Protein AF-A0A1B7NM99-F1 (afdb_monomer_lite)

Organism: NCBI:txid1955775

Sequence (136 aa):
VTDPAGARQYDKYTSSDEYSFTATRDGKYVYCFGNEAWSSNTKEVSFNVHGIVYVPESEAHTDPLETEVRRLSEELAQVKDEQSYIIVRERTHRNTAESTNNRVKWWSLFQLAIIMGEGIFQVWWLKRFFEVKRVV

InterPro domains:
  IPR009038 GOLD domain [PF01105] (1-131)
  IPR009038 GOLD domain [PS50866] (1-51)
  IPR009038 GOLD domain [SM01190] (1-131)
  IPR015720 Transmembrane emp24 domain-containing protein [PTHR22811] (1-130)
  IPR036598 GOLD domain superfamily [SSF101576] (17-63)

Radius of gyration: 45.31 Å; chains: 1; bounding box: 89×33×124 Å

Foldseek 3Di:
DAAPVRHDPDDDDDPDDDDDDDRPDDDDDDDDDDPPDPDPDDDDDDDDDDDPDPPPPPPVDPPPVNVVVVVVVVVVVVVVVVVVVVVVVCVVVVVVVVVVVVVVVVVVVVVVVVVVVVVVVVVVVVVVVVVPPPDD

Secondary structure (DSSP, 8-state):
-B-TTS-B------SS--------SSS--B------SS--SPPP------S-----GGGS---HHHHHHHHHHHHHHHHHHHHHHHHHHHHHHHHHHHHHHHHHHHHHHHHHHHHHHHHHHHHHHHHHHHHTT---

pLDDT: mean 82.83, std 12.5, range [49.06, 98.0]

Structure (mmCIF, N/CA/C/O backbone):
data_AF-A0A1B7NM99-F1
#
_entry.id   AF-A0A1B7NM99-F1
#
loop_
_atom_site.group_PDB
_atom_site.id
_atom_site.type_symbol
_atom_site.label_atom_id
_atom_site.label_alt_id
_atom_site.label_comp_id
_atom_site.label_asym_id
_atom_site.label_entity_id
_atom_site.label_seq_id
_atom_site.pdbx_PDB_ins_code
_atom_site.Cartn_x
_atom_site.Cartn_y
_atom_site.Cartn_z
_atom_site.occupancy
_atom_site.B_iso_or_equiv
_atom_site.auth_seq_id
_atom_site.auth_comp_id
_atom_site.auth_asym_id
_atom_site.auth_atom_id
_atom_site.pdbx_PDB_model_num
ATOM 1 N N . VAL A 1 1 ? -27.075 -13.435 45.946 1.00 88.44 1 VAL A N 1
ATOM 2 C CA . VAL A 1 1 ? -25.836 -12.701 46.295 1.00 88.44 1 VAL A CA 1
ATOM 3 C C . VAL A 1 1 ? -25.039 -13.527 47.280 1.00 88.44 1 VAL A C 1
ATOM 5 O O . VAL A 1 1 ? -25.609 -13.985 48.267 1.00 88.44 1 VAL A O 1
ATOM 8 N N . THR A 1 2 ? -23.756 -13.728 47.007 1.00 92.44 2 THR A N 1
ATOM 9 C CA . THR A 1 2 ? -22.842 -14.534 47.826 1.00 92.44 2 THR A CA 1
ATOM 10 C C . THR A 1 2 ? -21.644 -13.684 48.241 1.00 92.44 2 THR A C 1
ATOM 12 O O . THR A 1 2 ? -21.149 -12.897 47.431 1.00 92.44 2 THR A O 1
ATOM 15 N N . ASP A 1 3 ? -21.210 -13.819 49.494 1.00 91.12 3 ASP A N 1
ATOM 16 C CA . ASP A 1 3 ? -20.028 -13.135 50.024 1.00 91.12 3 ASP A CA 1
ATOM 17 C C . ASP A 1 3 ? -18.710 -13.774 49.517 1.00 91.12 3 ASP A C 1
ATOM 19 O O . ASP A 1 3 ? -18.730 -14.873 48.949 1.00 91.12 3 ASP A O 1
ATOM 23 N N . PRO A 1 4 ? -17.549 -13.126 49.737 1.00 90.38 4 PRO A N 1
ATOM 24 C CA . PRO A 1 4 ? -16.248 -13.666 49.331 1.00 90.38 4 PRO A CA 1
ATOM 25 C C . PRO A 1 4 ? -15.865 -14.994 50.007 1.00 90.38 4 PRO A C 1
ATOM 27 O O . PRO A 1 4 ? -15.017 -15.719 49.495 1.00 90.38 4 PRO A O 1
ATOM 30 N N . ALA A 1 5 ? -16.475 -15.328 51.149 1.00 90.00 5 ALA A N 1
ATOM 31 C CA . ALA A 1 5 ? -16.277 -16.586 51.866 1.00 90.00 5 ALA A CA 1
ATOM 32 C C . ALA A 1 5 ? -17.236 -17.701 51.396 1.00 90.00 5 ALA A C 1
ATOM 34 O O . ALA A 1 5 ? -17.206 -18.807 51.938 1.00 90.00 5 ALA A O 1
ATOM 35 N N . GLY A 1 6 ? -18.078 -17.434 50.392 1.00 86.69 6 GLY A N 1
ATOM 36 C CA . GLY A 1 6 ? -19.033 -18.392 49.839 1.00 86.69 6 GLY A CA 1
ATOM 37 C C . GLY A 1 6 ? -20.369 -18.468 50.586 1.00 86.69 6 GLY A C 1
ATOM 38 O O . GLY A 1 6 ? -21.204 -19.308 50.248 1.00 86.69 6 GLY A O 1
ATOM 39 N N . ALA A 1 7 ? -20.616 -17.603 51.573 1.00 89.75 7 ALA A N 1
ATOM 40 C CA . ALA A 1 7 ? -21.883 -17.556 52.295 1.00 89.75 7 ALA A CA 1
ATOM 41 C C . ALA A 1 7 ? -22.960 -16.833 51.468 1.00 89.75 7 ALA A C 1
ATOM 43 O O . ALA A 1 7 ? -22.752 -15.719 50.980 1.00 89.75 7 ALA A O 1
ATOM 44 N N . ARG A 1 8 ? -24.139 -17.449 51.315 1.00 89.88 8 ARG A N 1
ATOM 45 C CA . ARG A 1 8 ? -25.279 -16.835 50.614 1.00 89.88 8 ARG A CA 1
ATOM 46 C C . ARG A 1 8 ? -25.904 -15.745 51.486 1.00 89.88 8 ARG A C 1
ATOM 48 O O . ARG A 1 8 ? -26.452 -16.042 52.540 1.00 89.88 8 ARG A O 1
ATOM 55 N N . GLN A 1 9 ? -25.835 -14.501 51.023 1.00 90.75 9 GLN A N 1
ATOM 56 C CA . GLN A 1 9 ? -26.439 -13.331 51.673 1.00 90.75 9 GLN A CA 1
ATOM 57 C C . GLN A 1 9 ? -27.881 -13.098 51.211 1.00 90.75 9 GLN A C 1
ATOM 59 O O . GLN A 1 9 ? -28.717 -12.622 51.973 1.00 90.75 9 GLN A O 1
ATOM 64 N N . TYR A 1 10 ? -28.183 -13.441 49.956 1.00 91.31 10 TYR A N 1
ATOM 65 C CA . TYR A 1 10 ? -29.499 -13.208 49.366 1.00 91.31 10 TYR A CA 1
ATOM 66 C C . TYR A 1 10 ? -29.851 -14.266 48.324 1.00 91.31 10 TYR A C 1
ATOM 68 O O . TYR A 1 10 ? -29.035 -14.539 47.439 1.00 91.31 10 TYR A O 1
ATOM 76 N N . ASP A 1 11 ? -31.056 -14.825 48.405 1.00 92.06 11 ASP A N 1
ATOM 77 C CA . ASP A 1 11 ? -31.581 -15.830 47.477 1.00 92.06 11 ASP A CA 1
ATOM 78 C C . ASP A 1 11 ? -33.114 -15.722 47.431 1.00 92.06 11 ASP A C 1
ATOM 80 O O . ASP A 1 11 ? -33.775 -15.843 48.465 1.00 92.06 11 ASP A O 1
ATOM 84 N N . LYS A 1 12 ? -33.683 -15.412 46.260 1.00 88.75 12 LYS A N 1
ATOM 85 C CA . LYS A 1 12 ? -35.129 -15.207 46.092 1.00 88.75 12 LYS A CA 1
ATOM 86 C C . LYS A 1 12 ? -35.566 -15.408 44.642 1.00 88.75 12 LYS A C 1
ATOM 88 O O . LYS A 1 12 ? -34.878 -14.994 43.713 1.00 88.75 12 LYS A O 1
ATOM 93 N N . TYR A 1 13 ? -36.764 -15.965 44.467 1.00 88.50 13 TYR A N 1
ATOM 94 C CA . TYR A 1 13 ? -37.431 -16.125 43.173 1.00 88.50 13 TYR A CA 1
ATOM 95 C C . TYR A 1 13 ? -38.423 -14.979 42.963 1.00 88.50 13 TYR A C 1
ATOM 97 O O . TYR A 1 13 ? -39.488 -14.951 43.575 1.00 88.50 13 TYR A O 1
ATOM 105 N N . THR A 1 14 ? -38.072 -14.009 42.123 1.00 85.75 14 THR A N 1
ATOM 106 C CA . THR A 1 14 ? -38.902 -12.827 41.845 1.00 85.75 14 THR A C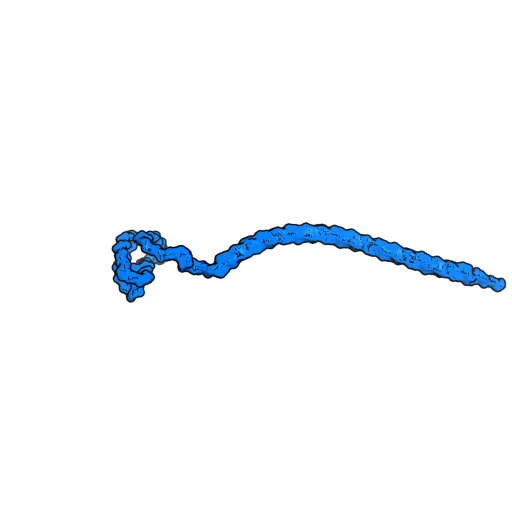A 1
ATOM 107 C C . THR A 1 14 ? -38.628 -12.291 40.439 1.00 85.75 14 THR A C 1
ATOM 109 O O . THR A 1 14 ? -37.583 -12.584 39.859 1.00 85.75 14 THR A O 1
ATOM 112 N N . SER A 1 15 ? -39.572 -11.533 39.873 1.00 84.81 15 SER A N 1
ATOM 113 C CA . SER A 1 15 ? -39.423 -10.873 38.567 1.00 84.81 15 SER A CA 1
ATOM 114 C C . SER A 1 15 ? -38.800 -9.477 38.658 1.00 84.81 15 SER A C 1
ATOM 116 O O . SER A 1 15 ? -38.248 -8.997 37.676 1.00 84.81 15 SER A O 1
ATOM 118 N N . SER A 1 16 ? -38.904 -8.814 39.811 1.00 88.38 16 SER A N 1
ATOM 119 C CA . SER A 1 16 ? -38.298 -7.509 40.098 1.00 88.38 16 SER A CA 1
ATOM 120 C C . SER A 1 16 ? -38.118 -7.377 41.609 1.00 88.38 16 SER A C 1
ATOM 122 O O . SER A 1 16 ? -38.979 -7.825 42.370 1.00 88.38 16 SER A O 1
ATOM 124 N N . ASP A 1 17 ? -36.981 -6.841 42.043 1.00 89.50 17 ASP A N 1
ATOM 125 C CA . ASP A 1 17 ? -36.695 -6.601 43.457 1.00 89.50 17 ASP A CA 1
ATOM 126 C C . ASP A 1 17 ? -35.555 -5.602 43.626 1.00 89.50 17 ASP A C 1
ATOM 128 O O . ASP A 1 17 ? -34.732 -5.434 42.724 1.00 89.50 17 ASP A O 1
ATOM 132 N N . GLU A 1 18 ? -35.475 -5.013 44.815 1.00 90.06 18 GLU A N 1
ATOM 133 C CA . GLU A 1 18 ? -34.360 -4.176 45.246 1.00 90.06 18 GLU A CA 1
ATOM 134 C C . GLU A 1 18 ? -33.793 -4.735 46.553 1.00 90.06 18 GLU A C 1
ATOM 136 O O . GLU A 1 18 ? -34.528 -5.041 47.493 1.00 90.06 18 GLU A O 1
ATOM 141 N N . TYR A 1 19 ? -32.472 -4.893 46.614 1.00 88.44 19 TYR A N 1
ATOM 142 C CA . TYR A 1 19 ? -31.791 -5.435 47.783 1.00 88.44 19 TYR A CA 1
ATOM 143 C C . TYR A 1 19 ? -30.550 -4.607 48.108 1.00 88.44 19 TYR A C 1
ATOM 145 O O . TYR A 1 19 ? -29.665 -4.448 47.271 1.00 88.44 19 TYR A O 1
ATOM 153 N N . SER A 1 20 ? -30.485 -4.124 49.349 1.00 88.44 20 SER A N 1
ATOM 154 C CA . SER A 1 20 ? -29.367 -3.349 49.886 1.00 88.44 20 SER A CA 1
ATOM 155 C C . SER A 1 20 ? -28.732 -4.099 51.052 1.00 88.44 20 SER A C 1
ATOM 157 O O . SER A 1 20 ? -29.427 -4.559 51.957 1.00 88.44 20 SER A O 1
ATOM 159 N N . PHE A 1 21 ? -27.406 -4.197 51.050 1.00 86.19 21 PHE A N 1
ATOM 160 C CA . PHE A 1 21 ? -26.634 -4.772 52.148 1.00 86.19 21 PHE A CA 1
ATOM 161 C C . PHE A 1 21 ? -25.338 -3.987 52.353 1.00 86.19 21 PHE A C 1
ATOM 163 O O . PHE A 1 21 ? -24.841 -3.330 51.439 1.00 86.19 21 PHE A O 1
ATOM 170 N N . THR A 1 22 ? -24.775 -4.066 53.556 1.00 84.88 22 THR A N 1
ATOM 171 C CA . THR A 1 22 ? -23.455 -3.503 53.857 1.00 84.88 22 THR A CA 1
ATOM 172 C C . THR A 1 22 ? -22.404 -4.600 53.743 1.00 84.88 22 THR A C 1
ATOM 174 O O . THR A 1 22 ? -22.526 -5.646 54.382 1.00 84.88 22 THR A O 1
ATOM 177 N N . ALA A 1 23 ? -21.365 -4.371 52.938 1.00 85.19 23 ALA A N 1
ATOM 178 C CA . ALA A 1 23 ? -20.237 -5.287 52.825 1.00 85.19 23 ALA A CA 1
ATOM 179 C C . ALA A 1 23 ? -19.428 -5.276 54.133 1.00 85.19 23 ALA A C 1
ATOM 181 O O . ALA A 1 23 ? -18.804 -4.278 54.479 1.00 85.19 23 ALA A O 1
ATOM 182 N N . THR A 1 24 ? -19.464 -6.378 54.882 1.00 84.12 24 THR A N 1
ATOM 183 C CA . THR A 1 24 ? -18.734 -6.528 56.156 1.00 84.12 24 THR A CA 1
ATOM 184 C C . THR A 1 24 ? -17.319 -7.062 55.971 1.00 84.12 24 THR A C 1
ATOM 186 O O . THR A 1 24 ? -16.507 -7.005 56.893 1.00 84.12 24 THR A O 1
ATOM 189 N N . ARG A 1 25 ? -17.034 -7.618 54.792 1.00 82.81 25 ARG A N 1
ATOM 190 C CA . ARG A 1 25 ? -15.751 -8.210 54.421 1.00 82.81 25 ARG A CA 1
ATOM 191 C C . ARG A 1 25 ? -15.276 -7.662 53.091 1.00 82.81 25 ARG A C 1
ATOM 193 O O . ARG A 1 25 ? -16.073 -7.560 52.156 1.00 82.81 25 ARG A O 1
ATOM 200 N N . ASP A 1 26 ? -13.980 -7.412 53.006 1.00 82.00 26 ASP A N 1
ATOM 201 C CA . ASP A 1 26 ? -13.327 -7.055 51.756 1.00 82.00 26 ASP A CA 1
ATOM 202 C C . ASP A 1 26 ? -13.236 -8.279 50.840 1.00 82.00 26 ASP A C 1
ATOM 204 O O . ASP A 1 26 ? -12.958 -9.397 51.284 1.00 82.00 26 ASP A O 1
ATOM 208 N N . GLY A 1 27 ? -13.488 -8.072 49.550 1.00 83.56 27 GLY A N 1
ATOM 209 C CA . GLY A 1 27 ? -13.385 -9.112 48.533 1.00 83.56 27 GLY A CA 1
ATOM 210 C C . GLY A 1 27 ? -14.510 -9.072 47.504 1.00 83.56 27 GLY A C 1
ATOM 211 O O . GLY A 1 27 ? -15.328 -8.154 47.458 1.00 83.56 27 GLY A O 1
ATOM 212 N N . LYS A 1 28 ? -14.546 -10.101 46.654 1.00 83.88 28 LYS A N 1
ATOM 213 C CA . LYS A 1 28 ? -15.503 -10.207 45.550 1.00 83.88 28 LYS A CA 1
ATOM 214 C C . LYS A 1 28 ? -16.849 -10.757 46.020 1.00 83.88 28 LYS A C 1
ATOM 216 O O . LYS A 1 28 ? -16.944 -11.916 46.414 1.00 83.88 28 LYS A O 1
ATOM 221 N N . TYR A 1 29 ? -17.895 -9.950 45.879 1.00 87.38 29 TYR A N 1
ATOM 222 C CA . TYR A 1 29 ? -19.282 -10.387 46.035 1.00 87.38 29 TYR A CA 1
ATOM 223 C C . TYR A 1 29 ? -19.839 -10.836 44.683 1.00 87.38 29 TYR A C 1
ATOM 225 O O . TYR A 1 29 ? -19.577 -10.209 43.655 1.00 87.38 29 TYR A O 1
ATOM 233 N N . VAL A 1 30 ? -20.601 -11.930 44.671 1.00 88.31 30 VAL A N 1
ATOM 234 C CA . VAL A 1 30 ? -21.119 -12.536 43.434 1.00 88.31 30 VAL A CA 1
ATOM 235 C C . VAL A 1 30 ? -22.643 -12.441 43.382 1.00 88.31 30 VAL A C 1
ATOM 237 O O . VAL A 1 30 ? -23.343 -12.873 44.303 1.00 88.31 30 VAL A O 1
ATOM 240 N N . TYR A 1 31 ? -23.159 -11.901 42.278 1.00 90.12 31 TYR A N 1
ATOM 241 C CA . TYR A 1 31 ? -24.585 -11.818 41.961 1.00 90.12 31 TYR A CA 1
ATOM 242 C C . TYR A 1 31 ? -24.912 -12.883 40.909 1.00 90.12 31 TYR A C 1
ATOM 244 O O . TYR A 1 31 ? -24.324 -12.884 39.831 1.00 90.12 31 TYR A O 1
ATOM 252 N N . CYS A 1 32 ? -25.828 -13.797 41.230 1.00 89.62 32 CYS A N 1
ATOM 253 C CA . CYS A 1 32 ? -26.238 -14.882 40.338 1.00 89.62 32 CYS A CA 1
ATOM 254 C C . CYS A 1 32 ? -27.729 -14.746 40.024 1.00 89.62 32 CYS A C 1
ATOM 256 O O . CYS A 1 32 ? -28.525 -14.556 40.944 1.00 89.62 32 CYS A O 1
ATOM 258 N N . PHE A 1 33 ? -28.095 -14.905 38.752 1.00 89.62 33 PHE A N 1
ATOM 259 C CA . PHE A 1 33 ? -29.481 -14.952 38.291 1.00 89.62 33 PHE A CA 1
ATOM 260 C C . PHE A 1 33 ? -29.748 -16.324 37.671 1.00 89.62 33 PHE A C 1
ATOM 262 O O . PHE A 1 33 ? -29.088 -16.711 36.708 1.00 89.62 33 PHE A O 1
ATOM 269 N N . GLY A 1 34 ? -30.684 -17.073 38.255 1.00 87.69 34 GLY A N 1
ATOM 270 C CA . GLY A 1 34 ? -31.064 -18.404 37.787 1.00 87.69 34 GLY A CA 1
ATOM 271 C C . GLY A 1 34 ? -32.316 -18.357 36.914 1.00 87.69 34 GLY A C 1
ATOM 272 O O . GLY A 1 34 ? -33.296 -17.696 37.253 1.00 87.69 34 GLY A O 1
ATOM 273 N N . ASN A 1 35 ? -32.309 -19.093 35.803 1.00 86.69 35 ASN A N 1
ATOM 274 C CA . ASN A 1 35 ? -33.497 -19.330 34.982 1.00 86.69 35 ASN A CA 1
ATOM 275 C C . ASN A 1 35 ? -33.927 -20.797 35.100 1.00 86.69 35 ASN A C 1
ATOM 277 O O . ASN A 1 35 ? -33.836 -21.563 34.148 1.00 86.69 35 ASN A O 1
ATOM 281 N N . GLU A 1 36 ? -34.344 -21.196 36.300 1.00 78.88 36 GLU A N 1
ATOM 282 C CA . GLU A 1 36 ? -34.647 -22.600 36.624 1.00 78.88 36 GLU A CA 1
ATOM 283 C C . GLU A 1 36 ? -36.109 -23.000 36.347 1.00 78.88 36 GLU A C 1
ATOM 285 O O . GLU A 1 36 ? -36.516 -24.126 36.621 1.00 78.88 36 GLU A O 1
ATOM 290 N N . ALA A 1 37 ? -36.927 -22.102 35.788 1.00 70.56 37 ALA A N 1
ATOM 291 C CA . ALA A 1 37 ? -38.305 -22.431 35.427 1.00 70.56 37 ALA A CA 1
ATOM 292 C C . ALA A 1 37 ? -38.363 -23.290 34.149 1.00 70.56 37 ALA A C 1
ATOM 294 O O . ALA A 1 37 ? -37.571 -23.085 33.231 1.00 70.56 37 ALA A O 1
ATOM 295 N N . TRP A 1 38 ? -39.369 -24.173 34.029 1.00 63.91 38 TRP A N 1
ATOM 296 C CA . TRP A 1 38 ? -39.685 -24.964 32.819 1.00 63.91 38 TRP A CA 1
ATOM 297 C C . TRP A 1 38 ? -40.169 -24.118 31.619 1.00 63.91 38 TRP A C 1
ATOM 299 O O . TRP A 1 38 ? -41.002 -24.548 30.825 1.00 63.91 38 TRP A O 1
ATOM 309 N N . SER A 1 39 ? -39.687 -22.888 31.476 1.00 66.00 39 SER A N 1
ATOM 310 C CA . SER A 1 39 ? -39.874 -22.079 30.279 1.00 66.00 39 SER A CA 1
ATOM 311 C C . SER A 1 39 ? -38.587 -22.128 29.464 1.00 66.00 39 SER A C 1
ATOM 313 O O . SER A 1 39 ? -37.596 -21.524 29.862 1.00 66.00 39 SER A O 1
ATOM 315 N N . SE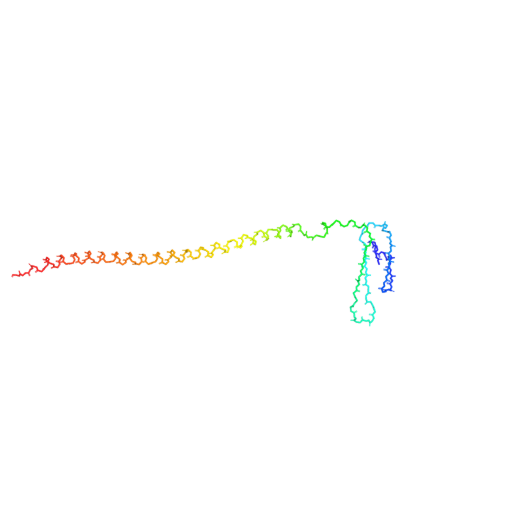R A 1 40 ? -38.605 -22.780 28.298 1.00 61.91 40 SER A N 1
ATOM 316 C CA . SER A 1 40 ? -37.485 -22.818 27.336 1.00 61.91 40 SER A CA 1
ATOM 317 C C . SER A 1 40 ? -37.148 -21.459 26.694 1.00 61.91 40 SER A C 1
ATOM 319 O O . SER A 1 40 ? -36.460 -21.412 25.680 1.00 61.91 40 SER A O 1
ATOM 321 N N . ASN A 1 41 ? -37.639 -20.354 27.257 1.00 78.19 41 ASN A N 1
ATOM 322 C CA . ASN A 1 41 ? -37.384 -19.005 26.778 1.00 78.19 41 ASN A CA 1
ATOM 323 C C . ASN A 1 41 ? -36.230 -18.373 27.564 1.00 78.19 41 ASN A C 1
ATOM 325 O O . ASN A 1 41 ? -36.173 -18.461 28.796 1.00 78.19 41 ASN A O 1
ATOM 329 N N . THR A 1 42 ? -35.333 -17.702 26.843 1.00 80.19 42 THR A N 1
ATOM 330 C CA . THR A 1 42 ? -34.287 -16.856 27.424 1.00 80.19 42 THR A CA 1
ATOM 331 C C . THR A 1 42 ? -34.930 -15.699 28.187 1.00 80.19 42 THR A C 1
ATOM 333 O O . THR A 1 42 ? -35.857 -15.065 27.684 1.00 80.19 42 THR A O 1
ATOM 336 N N . LYS A 1 43 ? -34.444 -15.420 29.400 1.00 83.75 43 LYS A N 1
ATOM 337 C CA . LYS A 1 43 ? -34.854 -14.253 30.188 1.00 83.75 43 LYS A CA 1
ATOM 338 C C . LYS A 1 43 ? -33.773 -13.187 30.110 1.00 83.75 43 LYS A C 1
ATOM 340 O O . LYS A 1 43 ? -32.610 -13.476 30.375 1.00 83.75 43 LYS A O 1
ATOM 345 N N . GLU A 1 44 ? -34.170 -11.974 29.761 1.00 84.50 44 GLU A N 1
ATOM 346 C CA . GLU A 1 44 ? -33.315 -10.795 29.850 1.00 84.50 44 GLU A CA 1
ATOM 347 C C . GLU A 1 44 ? -33.444 -10.196 31.255 1.00 84.50 44 GLU A C 1
ATOM 349 O O . GLU A 1 44 ? -34.553 -10.029 31.764 1.00 84.50 44 GLU A O 1
ATOM 354 N N . VAL A 1 45 ? -32.313 -9.922 31.906 1.00 86.75 45 VAL A N 1
ATOM 355 C CA . VAL A 1 45 ? -32.270 -9.380 33.269 1.00 86.75 45 VAL A CA 1
ATOM 356 C C . VAL A 1 45 ? -31.548 -8.041 33.234 1.00 86.75 45 VAL A C 1
ATOM 358 O O . VAL A 1 45 ? -30.343 -7.989 33.004 1.00 86.75 45 VAL A O 1
ATOM 361 N N . SER A 1 46 ? -32.287 -6.965 33.497 1.00 87.75 46 SER A N 1
ATOM 362 C CA . SER A 1 46 ? -31.718 -5.641 33.744 1.00 87.75 46 SER A CA 1
ATOM 363 C C . SER A 1 46 ? -31.472 -5.484 35.240 1.00 87.75 46 SER A C 1
ATOM 365 O O . SER A 1 46 ? -32.414 -5.546 36.029 1.00 87.75 46 SER A O 1
ATOM 367 N N . PHE A 1 47 ? -30.222 -5.268 35.637 1.00 85.81 47 PHE A N 1
ATOM 368 C CA . PHE A 1 47 ? -29.851 -5.019 37.027 1.00 85.81 47 PHE A CA 1
ATOM 369 C C . PHE A 1 47 ? -28.954 -3.783 37.118 1.00 85.81 47 PHE A C 1
ATOM 371 O O . PHE A 1 47 ? -28.153 -3.516 36.224 1.00 85.81 47 PHE A O 1
ATOM 378 N N . ASN A 1 48 ? -29.094 -3.026 38.205 1.00 84.06 48 ASN A N 1
ATOM 379 C CA . ASN A 1 48 ? -28.224 -1.903 38.532 1.00 84.06 48 ASN A CA 1
ATOM 380 C C . ASN A 1 48 ? -27.714 -2.085 39.963 1.00 84.06 48 ASN A C 1
ATOM 382 O O . ASN A 1 48 ? -28.472 -2.494 40.841 1.00 84.06 48 ASN A O 1
ATOM 386 N N . VAL A 1 49 ? -26.429 -1.821 40.187 1.00 83.00 49 VAL A N 1
ATOM 387 C CA . VAL A 1 49 ? -25.809 -1.921 41.508 1.00 83.00 49 VAL A CA 1
ATOM 388 C C . VAL A 1 49 ? -25.432 -0.517 41.956 1.00 83.00 49 VAL A C 1
ATOM 390 O O . VAL A 1 49 ? -24.499 0.084 41.429 1.00 83.00 49 VAL A O 1
ATOM 393 N N . HIS A 1 50 ? -26.158 -0.009 42.949 1.00 75.00 50 HIS A N 1
ATOM 394 C CA . HIS A 1 50 ? -25.869 1.267 43.587 1.00 75.00 50 HIS A CA 1
ATOM 395 C C . HIS A 1 50 ? -24.982 1.040 44.815 1.00 75.00 50 HIS A C 1
ATOM 397 O O . HIS A 1 50 ? -25.415 0.511 45.834 1.00 75.00 50 HIS A O 1
ATOM 403 N N . GLY A 1 51 ? -23.716 1.431 44.710 1.00 67.44 51 GLY A N 1
ATOM 404 C CA . GLY A 1 51 ? -22.739 1.335 45.786 1.00 67.44 51 GLY A CA 1
ATOM 405 C C . GLY A 1 51 ? -21.379 1.771 45.267 1.00 67.44 51 GLY A C 1
ATOM 406 O O . GLY A 1 51 ? -20.992 1.403 44.162 1.00 67.44 51 GLY A O 1
ATOM 407 N N . ILE A 1 52 ? -20.671 2.596 46.030 1.00 56.31 52 ILE A N 1
ATOM 408 C CA . ILE A 1 52 ? -19.325 3.070 45.687 1.00 56.31 52 ILE A CA 1
ATOM 409 C C . ILE A 1 52 ? -18.352 1.889 45.783 1.00 56.31 52 ILE A C 1
ATOM 411 O O . ILE A 1 52 ? -17.736 1.649 46.817 1.00 56.31 52 ILE A O 1
ATOM 415 N N . VAL A 1 53 ? -18.251 1.115 44.705 1.00 59.16 53 VAL A N 1
ATOM 416 C CA . VAL A 1 53 ? -17.159 0.172 44.490 1.00 59.16 53 VAL A CA 1
ATOM 417 C C . VAL A 1 53 ? -16.071 0.953 43.767 1.00 59.16 53 VAL A C 1
ATOM 419 O O . VAL A 1 53 ? -16.234 1.314 42.604 1.00 59.16 53 VAL A O 1
ATOM 422 N N . TYR A 1 54 ? -14.963 1.232 44.449 1.00 53.78 54 TYR A N 1
ATOM 423 C CA . TYR A 1 54 ? -13.735 1.640 43.773 1.00 53.78 54 TYR A CA 1
ATOM 424 C C . TYR A 1 54 ? -13.182 0.413 43.036 1.00 53.78 54 TYR A C 1
ATOM 426 O O . TYR A 1 54 ? -12.296 -0.266 43.541 1.00 53.78 54 TYR A O 1
ATOM 434 N N . VAL A 1 55 ? -13.737 0.095 41.863 1.00 56.09 55 VAL A N 1
ATOM 435 C CA . VAL A 1 55 ? -12.967 -0.615 40.840 1.00 56.09 55 VAL A CA 1
ATOM 436 C C . VAL A 1 55 ? -12.340 0.492 40.008 1.00 56.09 55 VAL A C 1
ATOM 438 O O . VAL A 1 55 ? -13.065 1.143 39.252 1.00 56.09 55 VAL A O 1
ATOM 441 N N . PRO A 1 56 ? -11.050 0.814 40.187 1.00 53.34 56 PRO A N 1
ATOM 442 C CA . PRO A 1 56 ? -10.404 1.720 39.260 1.00 53.34 56 PRO A CA 1
ATOM 443 C C . PRO A 1 56 ? -10.568 1.135 37.850 1.00 53.34 56 PRO A C 1
ATOM 445 O O . PRO A 1 56 ? -10.262 -0.028 37.605 1.00 53.34 56 PRO A O 1
ATOM 448 N N . GLU A 1 57 ? -11.085 1.942 36.924 1.00 49.62 57 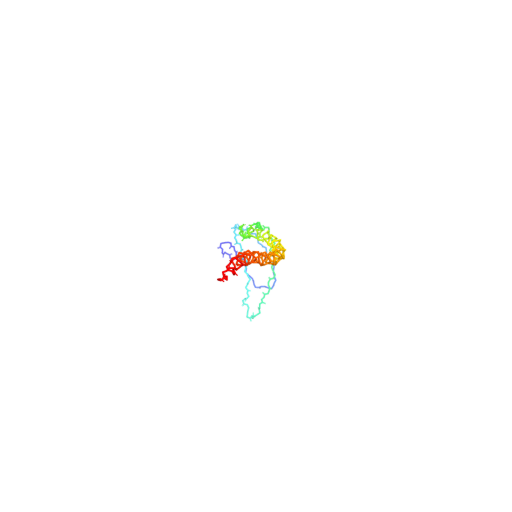GLU A N 1
ATOM 449 C CA . GLU A 1 57 ? -11.291 1.591 35.509 1.00 49.62 57 GLU A CA 1
ATOM 450 C C . GLU A 1 57 ? -9.992 1.100 34.833 1.00 49.62 57 GLU A C 1
ATOM 452 O O . GLU A 1 57 ? -10.031 0.416 33.816 1.00 49.62 57 GLU A O 1
ATOM 457 N N . SER A 1 58 ? -8.835 1.345 35.460 1.00 55.38 58 SER A N 1
ATOM 458 C CA . SER A 1 58 ? -7.530 0.797 35.086 1.00 55.38 58 SER A CA 1
ATOM 459 C C . SER A 1 58 ? -7.328 -0.701 35.379 1.00 55.38 58 SER A C 1
ATOM 461 O O . SER A 1 58 ? -6.277 -1.229 35.029 1.00 55.38 58 SER A O 1
ATOM 463 N N . GLU A 1 59 ? -8.273 -1.392 36.025 1.00 51.34 59 GLU A N 1
ATOM 464 C CA . GLU A 1 59 ? -8.182 -2.832 36.341 1.00 51.34 59 GLU A CA 1
ATOM 465 C C . GLU A 1 59 ? -9.179 -3.716 35.568 1.00 51.34 59 GLU A C 1
ATOM 467 O O . GLU A 1 59 ? -9.258 -4.923 35.801 1.00 51.34 59 GLU A O 1
ATOM 472 N N . ALA A 1 60 ? -9.879 -3.177 34.566 1.00 52.69 60 ALA A N 1
ATOM 473 C CA . ALA A 1 60 ? -10.239 -4.013 33.425 1.00 52.69 60 ALA A CA 1
ATOM 474 C C . ALA A 1 60 ? -8.972 -4.130 32.568 1.00 52.69 60 ALA A C 1
ATOM 476 O O . AL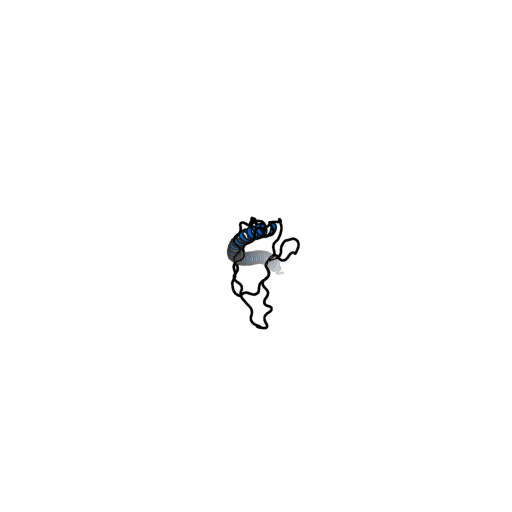A A 1 60 ? -8.714 -3.267 31.739 1.00 52.69 60 ALA A O 1
ATOM 477 N N . HIS A 1 61 ? -8.134 -5.136 32.841 1.00 53.03 61 HIS A N 1
ATOM 478 C CA . HIS A 1 61 ? -6.864 -5.386 32.152 1.00 53.03 61 HIS A CA 1
ATOM 479 C C . HIS A 1 61 ? -7.032 -5.473 30.618 1.00 53.03 61 HIS A C 1
ATOM 481 O O . HIS A 1 61 ? -7.101 -6.563 30.057 1.00 53.03 61 HIS A O 1
ATOM 487 N N . THR A 1 62 ? -7.049 -4.344 29.913 1.00 56.75 62 THR A N 1
ATOM 488 C CA . THR A 1 62 ? -6.396 -4.254 28.608 1.00 56.75 62 THR A CA 1
ATOM 489 C C . THR A 1 62 ? -4.914 -4.192 28.916 1.00 56.75 62 THR A C 1
ATOM 491 O O . THR A 1 62 ? -4.465 -3.266 29.598 1.00 56.75 62 THR A O 1
ATOM 494 N N . ASP A 1 63 ? -4.179 -5.220 28.507 1.00 63.22 63 ASP A N 1
ATOM 495 C CA . ASP A 1 63 ? -2.737 -5.307 28.703 1.00 63.22 63 ASP A CA 1
ATOM 496 C C . ASP A 1 63 ? -2.116 -3.964 28.258 1.00 63.22 63 ASP A C 1
ATOM 498 O O . ASP A 1 63 ? -2.436 -3.493 27.161 1.00 63.22 63 ASP A O 1
ATOM 502 N N . PRO A 1 64 ? -1.296 -3.271 29.072 1.00 66.81 64 PRO A N 1
ATOM 503 C CA . PRO A 1 64 ? -0.646 -2.023 28.654 1.00 66.81 64 PRO A CA 1
ATOM 504 C C . PRO A 1 64 ? 0.085 -2.177 27.310 1.00 66.81 64 PRO A C 1
ATOM 506 O O . PRO A 1 64 ? 0.171 -1.227 26.533 1.00 66.81 64 PRO A O 1
ATOM 509 N N . LEU A 1 65 ? 0.517 -3.400 26.988 1.00 73.69 65 LEU A N 1
ATOM 510 C CA . LEU A 1 65 ? 1.030 -3.774 25.677 1.00 73.69 65 LEU A CA 1
ATOM 511 C C . LEU A 1 65 ? 0.009 -3.586 24.540 1.00 73.69 65 LEU A C 1
ATOM 513 O O . LEU A 1 65 ? 0.360 -3.084 23.478 1.00 73.69 65 LEU A O 1
ATOM 517 N N . GLU A 1 66 ? -1.249 -3.970 24.739 1.00 73.81 66 GLU A N 1
ATOM 518 C CA . GLU A 1 66 ? -2.312 -3.893 23.730 1.00 73.81 66 GLU A CA 1
ATOM 519 C C . GLU A 1 66 ? -2.660 -2.437 23.381 1.00 73.81 66 GLU A C 1
ATOM 521 O O . GLU A 1 66 ? -2.915 -2.109 22.220 1.00 73.81 66 GLU A O 1
ATOM 526 N N . THR A 1 67 ? -2.586 -1.542 24.370 1.00 78.88 67 THR A N 1
ATOM 527 C CA . THR A 1 67 ? -2.813 -0.100 24.180 1.00 78.88 67 THR A CA 1
ATOM 528 C C . THR A 1 67 ? -1.715 0.530 23.322 1.00 78.88 67 THR A C 1
ATOM 530 O O . THR A 1 67 ? -2.012 1.229 22.350 1.00 78.88 67 THR A O 1
ATOM 533 N N . GLU A 1 68 ? -0.450 0.231 23.623 1.00 82.44 68 GLU A N 1
ATOM 534 C CA . GLU A 1 68 ? 0.693 0.713 22.839 1.00 82.44 68 GLU A CA 1
ATOM 535 C C . GLU A 1 68 ? 0.709 0.117 21.424 1.00 82.44 68 GLU A C 1
ATOM 537 O O . GLU A 1 68 ? 0.950 0.829 20.449 1.00 82.44 68 GLU A O 1
ATOM 542 N N . VAL A 1 69 ? 0.373 -1.170 21.274 1.00 85.25 69 VAL A N 1
ATOM 543 C CA . VAL A 1 69 ? 0.252 -1.830 19.963 1.00 85.25 69 VAL A CA 1
ATOM 544 C C . VAL A 1 69 ? -0.847 -1.186 19.118 1.00 85.25 69 VAL A C 1
ATOM 546 O O . VAL A 1 69 ? -0.642 -0.961 17.922 1.00 85.25 69 VAL A O 1
ATOM 549 N N . ARG A 1 70 ? -1.998 -0.847 19.714 1.00 83.38 70 ARG A N 1
ATOM 550 C CA . ARG A 1 70 ? -3.094 -0.191 18.988 1.00 83.38 70 ARG A CA 1
ATOM 551 C C . ARG A 1 70 ? -2.695 1.200 18.508 1.00 83.38 70 ARG A C 1
ATOM 553 O O . ARG A 1 70 ? -2.925 1.525 17.346 1.00 83.38 70 ARG A O 1
ATOM 560 N N . ARG A 1 71 ? -2.019 1.971 19.360 1.00 85.94 71 ARG A N 1
ATOM 561 C CA . ARG A 1 71 ? -1.469 3.280 18.997 1.00 85.94 71 ARG A CA 1
ATOM 562 C C . ARG A 1 71 ? -0.452 3.172 17.852 1.00 85.94 71 ARG A C 1
ATOM 564 O O . ARG A 1 71 ? -0.556 3.897 16.866 1.00 85.94 71 ARG A O 1
ATOM 571 N N . LEU A 1 72 ? 0.493 2.233 17.937 1.00 88.44 72 LEU A N 1
ATOM 572 C CA . LEU A 1 72 ? 1.500 2.019 16.892 1.00 88.44 72 LEU A CA 1
ATOM 573 C C . LEU A 1 72 ? 0.861 1.589 15.561 1.00 88.44 72 LEU A C 1
ATOM 575 O O . LEU A 1 72 ? 1.311 1.988 14.488 1.00 88.44 72 LEU A O 1
ATOM 579 N N . SER A 1 73 ? -0.202 0.783 15.626 1.00 89.19 73 SER A N 1
ATOM 580 C CA . SER A 1 73 ? -0.963 0.351 14.453 1.00 89.19 73 SER A CA 1
ATOM 581 C C . SER A 1 73 ? -1.659 1.516 13.749 1.00 89.19 73 SER A C 1
ATOM 583 O O . SER A 1 73 ? -1.713 1.525 12.520 1.00 89.19 73 SER A O 1
ATOM 585 N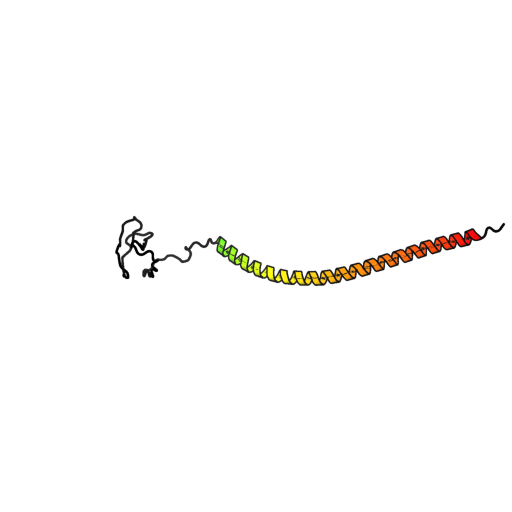 N . GLU A 1 74 ? -2.195 2.483 14.494 1.00 89.19 74 GLU A N 1
ATOM 586 C CA . GLU A 1 74 ? -2.815 3.684 13.923 1.00 89.19 74 GLU A CA 1
ATOM 587 C C . GLU A 1 74 ? -1.774 4.579 13.235 1.00 89.19 74 GLU A C 1
ATOM 589 O O . GLU A 1 74 ? -1.971 4.978 12.086 1.00 89.19 74 GLU A O 1
ATOM 594 N N . GLU A 1 75 ? -0.625 4.812 13.876 1.00 89.81 75 GLU A N 1
ATOM 595 C CA . GLU A 1 75 ? 0.478 5.584 13.283 1.00 89.81 75 GLU A CA 1
ATOM 596 C C . GLU A 1 75 ? 1.029 4.903 12.011 1.00 89.81 75 GLU A C 1
ATOM 598 O O . GLU A 1 75 ? 1.237 5.547 10.979 1.00 89.81 75 GLU A O 1
ATOM 603 N N . LEU A 1 76 ? 1.203 3.576 12.030 1.00 91.69 76 LEU A N 1
ATOM 604 C CA . LEU A 1 76 ? 1.644 2.808 10.860 1.00 91.69 76 LEU A CA 1
ATOM 605 C C . LEU A 1 76 ? 0.614 2.805 9.727 1.00 91.69 76 LEU A C 1
ATOM 607 O O . LEU A 1 76 ? 1.001 2.803 8.556 1.00 91.69 76 LEU A O 1
ATOM 611 N N . ALA A 1 77 ? -0.682 2.796 10.048 1.00 90.44 77 ALA A N 1
ATOM 612 C CA . ALA A 1 77 ? -1.736 2.879 9.044 1.00 90.44 77 ALA A CA 1
ATOM 613 C C . ALA A 1 77 ? -1.662 4.207 8.276 1.00 90.44 77 ALA A C 1
ATOM 615 O O . ALA A 1 77 ? -1.772 4.200 7.049 1.00 90.44 77 ALA A O 1
ATOM 616 N N . GLN A 1 78 ? -1.382 5.312 8.973 1.00 89.06 78 GLN A N 1
ATOM 617 C CA . GLN A 1 78 ? -1.183 6.621 8.353 1.00 89.06 78 GLN A CA 1
ATOM 618 C C . GLN A 1 78 ? 0.046 6.635 7.427 1.00 89.06 78 GLN A C 1
ATOM 620 O O . GLN A 1 78 ? -0.055 7.034 6.268 1.00 89.06 78 GLN A O 1
ATOM 625 N N . VAL A 1 79 ? 1.191 6.118 7.889 1.00 90.50 79 VAL A N 1
ATOM 626 C CA . VAL A 1 79 ? 2.420 6.040 7.071 1.00 90.50 79 VAL A CA 1
ATOM 627 C C . VAL A 1 79 ? 2.226 5.153 5.837 1.00 90.50 79 VAL A C 1
ATOM 629 O O . VAL A 1 79 ? 2.725 5.458 4.751 1.00 90.50 79 VAL A O 1
ATOM 632 N N . LYS A 1 80 ? 1.497 4.042 5.977 1.00 88.75 80 LYS A N 1
ATOM 633 C CA . LYS A 1 80 ? 1.216 3.119 4.872 1.00 88.75 80 LYS A CA 1
ATOM 634 C C . LYS A 1 80 ? 0.405 3.784 3.759 1.00 88.75 80 LYS A C 1
ATOM 636 O O . LYS A 1 80 ? 0.660 3.508 2.584 1.00 88.75 80 LYS A O 1
ATOM 641 N N . ASP A 1 81 ? -0.546 4.641 4.114 1.00 86.62 81 ASP A N 1
ATOM 642 C CA . ASP A 1 81 ? -1.357 5.365 3.136 1.00 86.62 81 ASP A CA 1
ATOM 643 C C . ASP A 1 81 ? -0.505 6.364 2.333 1.00 86.62 81 ASP A C 1
ATOM 645 O O . ASP A 1 81 ? -0.538 6.377 1.099 1.00 86.62 81 ASP A O 1
ATOM 649 N N . GLU A 1 82 ? 0.390 7.094 3.007 1.00 85.12 82 GLU A N 1
ATOM 650 C CA . GLU A 1 82 ? 1.346 7.996 2.351 1.00 85.12 82 GLU A CA 1
ATOM 651 C C . GLU A 1 82 ? 2.314 7.249 1.417 1.00 85.12 82 GLU A C 1
ATOM 653 O O . GLU A 1 82 ? 2.559 7.675 0.282 1.00 85.12 82 GLU A O 1
ATOM 658 N N . GLN A 1 83 ? 2.833 6.094 1.848 1.00 84.31 83 GLN A N 1
ATOM 659 C CA . GLN A 1 83 ? 3.692 5.258 1.004 1.00 84.31 83 GLN A CA 1
ATOM 660 C C . GLN A 1 83 ? 2.962 4.745 -0.241 1.00 84.31 83 GLN A C 1
ATOM 662 O O . GLN A 1 83 ? 3.558 4.700 -1.319 1.00 84.31 83 GLN A O 1
ATOM 667 N N . SER A 1 84 ? 1.677 4.395 -0.125 1.00 83.50 84 SER A N 1
ATOM 668 C CA . SER A 1 84 ? 0.860 3.953 -1.261 1.00 83.50 84 SER A CA 1
ATOM 669 C C . SER A 1 84 ? 0.841 5.009 -2.374 1.00 83.50 84 SER A C 1
ATOM 671 O O . SER A 1 84 ? 1.106 4.699 -3.542 1.00 83.50 84 SER A O 1
ATOM 673 N N . TYR A 1 85 ? 0.642 6.280 -2.010 1.00 84.31 85 TYR A N 1
ATOM 674 C CA . TYR A 1 85 ? 0.681 7.398 -2.953 1.00 84.31 85 TYR A CA 1
ATOM 675 C C . TYR A 1 85 ? 2.061 7.567 -3.614 1.00 84.31 85 TYR A C 1
ATOM 677 O O . TYR A 1 85 ? 2.158 7.709 -4.839 1.00 84.31 85 TYR A O 1
ATOM 685 N N . ILE A 1 86 ? 3.140 7.494 -2.825 1.00 86.00 86 ILE A N 1
ATOM 686 C CA . ILE A 1 86 ? 4.519 7.615 -3.328 1.00 86.00 86 ILE A CA 1
ATOM 687 C C . ILE A 1 86 ? 4.832 6.506 -4.343 1.00 86.00 86 ILE A C 1
ATOM 689 O O . ILE A 1 86 ? 5.382 6.794 -5.409 1.00 86.00 86 ILE A O 1
ATOM 693 N N . ILE A 1 87 ? 4.424 5.263 -4.067 1.00 90.50 87 ILE A N 1
ATOM 694 C CA . ILE A 1 87 ? 4.657 4.108 -4.948 1.00 90.50 87 ILE A CA 1
ATOM 695 C C . ILE A 1 87 ? 3.950 4.283 -6.298 1.00 90.50 87 ILE A C 1
ATOM 697 O O . ILE A 1 87 ? 4.530 3.992 -7.347 1.00 90.50 87 ILE A O 1
ATOM 701 N N . VAL A 1 88 ? 2.702 4.762 -6.311 1.00 84.44 88 VAL A N 1
ATOM 702 C CA . VAL A 1 88 ? 1.959 4.991 -7.565 1.00 84.44 88 VAL A CA 1
ATOM 703 C C . VAL A 1 88 ? 2.644 6.064 -8.416 1.00 84.44 88 VAL A C 1
ATOM 705 O O . VAL A 1 88 ? 2.814 5.894 -9.631 1.00 84.44 88 VAL A O 1
ATOM 708 N N . ARG A 1 89 ? 3.106 7.145 -7.778 1.00 86.00 89 ARG A N 1
ATOM 709 C CA . ARG A 1 89 ? 3.854 8.210 -8.449 1.00 86.00 89 ARG A CA 1
ATOM 710 C C . ARG A 1 89 ? 5.184 7.693 -9.008 1.00 86.00 89 ARG A C 1
ATOM 712 O O . ARG A 1 89 ? 5.487 7.938 -10.176 1.00 86.00 89 ARG A O 1
ATOM 719 N N . GLU A 1 90 ? 5.947 6.936 -8.219 1.00 88.25 90 GLU A N 1
ATOM 720 C CA . GLU A 1 90 ? 7.217 6.331 -8.640 1.00 88.25 90 GLU A CA 1
ATOM 721 C C . GLU A 1 90 ? 7.031 5.416 -9.854 1.00 88.25 90 GLU A C 1
ATOM 723 O O . GLU A 1 90 ? 7.746 5.573 -10.843 1.00 88.25 90 GLU A O 1
ATOM 728 N N . ARG A 1 91 ? 6.038 4.514 -9.832 1.00 83.06 91 ARG A N 1
ATOM 729 C CA . ARG A 1 91 ? 5.745 3.615 -10.965 1.00 83.06 91 ARG A CA 1
ATOM 730 C C . ARG A 1 91 ? 5.501 4.393 -12.257 1.00 83.06 91 ARG A C 1
ATOM 732 O O . ARG A 1 91 ? 6.006 4.012 -13.312 1.00 83.06 91 ARG A O 1
ATOM 739 N N . THR A 1 92 ? 4.779 5.507 -12.171 1.00 79.44 92 THR A N 1
ATOM 740 C CA . THR A 1 92 ? 4.466 6.354 -13.330 1.00 79.44 92 THR A CA 1
ATOM 741 C C . THR A 1 92 ? 5.717 7.048 -13.886 1.00 79.44 92 THR A C 1
ATOM 743 O O . THR A 1 92 ? 5.968 7.017 -15.097 1.00 79.44 92 THR A O 1
ATOM 746 N N . HIS A 1 93 ? 6.559 7.615 -13.016 1.00 82.75 93 HIS A N 1
ATOM 747 C CA . HIS A 1 93 ? 7.836 8.204 -13.437 1.00 82.75 93 HIS A CA 1
ATOM 748 C C . HIS A 1 93 ? 8.812 7.154 -13.979 1.00 82.75 93 HIS A C 1
ATOM 750 O O . HIS A 1 93 ? 9.486 7.403 -14.981 1.00 82.75 93 HIS A O 1
ATOM 756 N N . ARG A 1 94 ? 8.859 5.963 -13.371 1.00 87.38 94 ARG A N 1
ATOM 757 C CA . ARG A 1 94 ? 9.763 4.883 -13.772 1.00 87.38 94 ARG A CA 1
ATOM 758 C C . ARG A 1 94 ? 9.435 4.351 -15.161 1.00 87.38 94 ARG A C 1
ATOM 760 O O . ARG A 1 94 ? 10.337 4.247 -15.984 1.00 87.38 94 ARG A O 1
ATOM 767 N N . ASN A 1 95 ? 8.157 4.127 -15.464 1.00 75.19 95 ASN A N 1
ATOM 768 C CA . ASN A 1 95 ? 7.720 3.683 -16.793 1.00 75.19 95 ASN A CA 1
ATOM 769 C C . ASN A 1 95 ? 8.085 4.698 -17.897 1.00 75.19 95 ASN A C 1
ATOM 771 O O . ASN A 1 95 ? 8.472 4.329 -19.012 1.00 75.19 95 ASN A O 1
ATOM 775 N N . THR A 1 96 ? 8.012 5.993 -17.585 1.00 76.56 96 THR A N 1
ATOM 776 C CA . THR A 1 96 ? 8.378 7.070 -18.520 1.00 76.56 96 THR A CA 1
ATOM 777 C C . THR A 1 96 ? 9.891 7.116 -18.758 1.00 76.56 96 THR A C 1
ATOM 779 O O . THR A 1 96 ? 10.346 7.219 -19.902 1.00 76.56 96 THR A O 1
ATOM 782 N N . ALA A 1 97 ? 10.683 6.975 -17.693 1.00 80.94 97 ALA A N 1
ATOM 783 C CA . ALA A 1 97 ? 12.138 6.918 -17.786 1.00 80.94 97 ALA A CA 1
ATOM 784 C C . ALA A 1 97 ? 12.612 5.666 -18.544 1.00 80.94 97 ALA A C 1
ATOM 786 O O . ALA A 1 97 ? 13.498 5.753 -19.392 1.00 80.94 97 ALA A O 1
ATOM 787 N N . GLU A 1 98 ? 11.996 4.511 -18.290 1.00 87.00 98 GLU A N 1
ATOM 788 C CA . GLU A 1 98 ? 12.374 3.239 -18.904 1.00 87.00 98 GLU A CA 1
ATOM 789 C C . GLU A 1 98 ? 12.078 3.206 -20.409 1.00 87.00 98 GLU A C 1
ATOM 791 O O . GLU A 1 98 ? 12.956 2.863 -21.204 1.00 87.00 98 GLU A O 1
ATOM 796 N N . SER A 1 99 ? 10.882 3.639 -20.822 1.00 79.94 99 SER A N 1
ATOM 797 C CA . SER A 1 99 ? 10.504 3.690 -22.242 1.00 79.94 99 SER A CA 1
ATOM 798 C C . SER A 1 99 ? 11.372 4.661 -23.053 1.00 79.94 99 SER A C 1
ATOM 800 O O . SER A 1 99 ? 11.773 4.336 -24.174 1.00 79.94 99 SER A O 1
ATOM 802 N N . THR A 1 100 ? 11.727 5.812 -22.476 1.00 86.25 100 THR A N 1
ATOM 803 C CA . THR A 1 100 ? 12.642 6.781 -23.100 1.00 86.25 100 THR A CA 1
ATOM 804 C C . THR A 1 100 ? 14.052 6.204 -23.213 1.00 86.25 100 THR A C 1
ATOM 806 O O . THR A 1 100 ? 14.648 6.217 -24.290 1.00 86.25 100 THR A O 1
ATOM 809 N N . ASN A 1 101 ? 14.566 5.626 -22.126 1.00 89.69 101 ASN A N 1
ATOM 810 C CA . ASN A 1 101 ? 15.902 5.040 -22.086 1.00 89.69 101 ASN A CA 1
ATOM 811 C C . ASN A 1 101 ? 16.053 3.896 -23.100 1.00 89.69 101 ASN A C 1
ATOM 813 O O . ASN A 1 101 ? 17.050 3.829 -23.812 1.00 89.69 101 ASN A O 1
ATOM 817 N N . ASN A 1 102 ? 15.053 3.018 -23.223 1.00 90.12 102 ASN A N 1
ATOM 818 C CA . ASN A 1 102 ? 15.111 1.900 -24.164 1.00 90.12 102 ASN A CA 1
ATOM 819 C C . ASN A 1 102 ? 15.157 2.375 -25.627 1.00 90.12 102 ASN A C 1
ATOM 821 O O . ASN A 1 102 ? 15.975 1.892 -26.408 1.00 90.12 102 ASN A O 1
ATOM 825 N N . ARG A 1 103 ? 14.332 3.365 -25.993 1.00 92.12 103 ARG A N 1
ATOM 826 C CA . ARG A 1 103 ? 14.327 3.938 -27.351 1.00 92.12 103 ARG A CA 1
ATOM 827 C C . ARG A 1 103 ? 15.676 4.561 -27.706 1.00 92.12 103 ARG A C 1
ATOM 829 O O . ARG A 1 103 ? 16.215 4.276 -28.773 1.00 92.12 103 ARG A O 1
ATOM 836 N N . VAL A 1 104 ? 16.237 5.360 -26.796 1.00 95.00 104 VAL A N 1
ATOM 837 C CA . VAL A 1 104 ? 17.547 6.000 -26.993 1.00 95.00 104 VAL A CA 1
ATOM 838 C C . VAL A 1 104 ? 18.655 4.952 -27.105 1.00 95.00 104 VAL A C 1
ATOM 840 O O . VAL A 1 104 ? 19.475 5.039 -28.010 1.00 95.00 104 VAL A O 1
ATOM 843 N N . LYS A 1 105 ? 18.652 3.917 -26.255 1.00 94.25 105 LYS A N 1
ATOM 844 C CA . LYS A 1 105 ? 19.632 2.819 -26.313 1.00 94.25 105 LYS A CA 1
ATOM 845 C C . LYS A 1 105 ? 19.649 2.120 -27.670 1.00 94.25 105 LYS A C 1
ATOM 847 O O . LYS A 1 105 ? 20.720 1.963 -28.252 1.00 94.25 105 LYS A O 1
ATOM 852 N N . TRP A 1 106 ? 18.483 1.722 -28.179 1.00 94.31 106 TRP A N 1
ATOM 853 C CA . TRP A 1 106 ? 18.388 1.052 -29.478 1.00 94.31 106 TRP A CA 1
ATOM 854 C C . TRP A 1 106 ? 18.848 1.950 -30.625 1.00 94.31 106 TRP A C 1
ATOM 856 O O . TRP A 1 106 ? 19.582 1.489 -31.498 1.00 94.31 106 TRP A O 1
ATOM 866 N N . TRP A 1 107 ? 18.486 3.235 -30.593 1.00 95.75 107 TRP A N 1
ATOM 867 C CA . TRP A 1 107 ? 18.936 4.193 -31.600 1.00 95.75 107 TRP A CA 1
ATOM 868 C C . TRP A 1 107 ? 20.457 4.396 -31.576 1.00 95.75 107 TRP A C 1
ATOM 870 O O . TRP A 1 107 ? 21.103 4.348 -32.622 1.00 95.75 107 TRP A O 1
ATOM 880 N N . SER A 1 108 ? 21.052 4.516 -30.386 1.00 95.25 108 SER A N 1
ATOM 881 C CA . SER A 1 108 ? 22.505 4.631 -30.221 1.00 95.25 108 SER A CA 1
ATOM 882 C C . SER A 1 108 ? 23.256 3.387 -30.702 1.00 95.25 108 SER A C 1
ATOM 884 O O . SER A 1 108 ? 24.290 3.511 -31.357 1.00 95.25 108 SER A O 1
ATOM 886 N N . LEU A 1 109 ? 22.745 2.182 -30.420 1.00 97.38 109 LEU A N 1
ATOM 887 C CA . LEU A 1 109 ? 23.345 0.933 -30.908 1.00 97.38 109 LEU A CA 1
ATOM 888 C C . LEU A 1 109 ? 23.278 0.824 -32.434 1.00 97.38 109 LEU A C 1
ATOM 890 O O . LEU A 1 109 ? 24.258 0.434 -33.066 1.00 97.38 109 LEU A O 1
ATOM 894 N N . PHE A 1 110 ? 22.145 1.200 -33.027 1.00 97.44 110 PHE A N 1
ATOM 895 C CA . PHE A 1 110 ? 21.981 1.225 -34.477 1.00 97.44 110 PHE A CA 1
ATOM 896 C C . PHE A 1 110 ? 22.961 2.202 -35.139 1.00 97.44 110 PHE A C 1
ATOM 898 O O . PHE A 1 110 ? 23.652 1.839 -36.091 1.00 97.44 110 PHE A O 1
ATOM 905 N N . GLN A 1 111 ? 23.089 3.413 -34.593 1.00 97.44 111 GLN A N 1
ATOM 906 C CA . GLN A 1 111 ? 24.041 4.409 -35.084 1.00 97.44 111 GLN A CA 1
ATOM 907 C C . GLN A 1 111 ? 25.492 3.911 -34.991 1.00 97.44 111 GLN A C 1
ATOM 909 O O . GLN A 1 111 ? 26.258 4.070 -35.941 1.00 97.44 111 GLN A O 1
ATOM 914 N N . LEU A 1 112 ? 25.868 3.271 -33.880 1.00 97.88 112 LEU A N 1
ATOM 915 C CA . LEU A 1 112 ? 27.198 2.682 -33.715 1.00 97.88 112 LEU A CA 1
ATOM 916 C C . LEU A 1 112 ? 27.470 1.583 -34.754 1.00 97.88 112 LEU A C 1
ATOM 918 O O . LEU A 1 112 ? 28.557 1.537 -35.330 1.00 97.88 112 LEU A O 1
ATOM 922 N N . ALA A 1 113 ? 26.482 0.725 -35.022 1.00 97.94 113 ALA A N 1
ATOM 923 C CA . ALA A 1 113 ? 26.591 -0.325 -36.030 1.00 97.94 113 ALA A CA 1
ATOM 924 C C . ALA A 1 113 ? 26.789 0.249 -37.442 1.00 97.94 113 ALA A C 1
ATOM 926 O O . ALA A 1 113 ? 27.634 -0.255 -38.181 1.00 97.94 113 ALA A O 1
ATOM 927 N N . ILE A 1 114 ? 26.076 1.327 -37.795 1.00 97.94 114 ILE A N 1
ATOM 928 C CA . ILE A 1 114 ? 26.268 2.028 -39.075 1.00 97.94 114 ILE A CA 1
ATOM 929 C C . ILE A 1 114 ? 27.695 2.565 -39.190 1.00 97.94 114 ILE A C 1
ATOM 931 O O . ILE A 1 114 ? 28.347 2.329 -40.202 1.00 97.94 114 ILE A O 1
ATOM 935 N N . ILE A 1 115 ? 28.204 3.245 -38.158 1.00 98.00 115 ILE A N 1
ATOM 936 C CA . ILE A 1 115 ? 29.557 3.825 -38.181 1.00 98.00 115 ILE A CA 1
ATOM 937 C C . ILE A 1 115 ? 30.618 2.731 -38.357 1.00 98.00 115 ILE A C 1
ATOM 939 O O . ILE A 1 115 ? 31.545 2.888 -39.151 1.00 98.00 115 ILE A O 1
ATOM 943 N N . MET A 1 116 ? 30.474 1.602 -37.659 1.00 97.94 116 MET A N 1
ATOM 944 C CA . MET A 1 116 ? 31.373 0.460 -37.846 1.00 97.94 116 MET A CA 1
ATOM 945 C C . MET A 1 116 ? 31.265 -0.137 -39.255 1.00 97.94 116 MET A C 1
ATOM 947 O O . MET A 1 116 ? 32.287 -0.458 -39.861 1.00 97.94 116 MET A O 1
ATOM 951 N N . GLY A 1 117 ? 30.045 -0.259 -39.788 1.00 97.81 117 GLY A N 1
ATOM 952 C CA . GLY A 1 117 ? 29.791 -0.739 -41.146 1.00 97.81 117 GLY A CA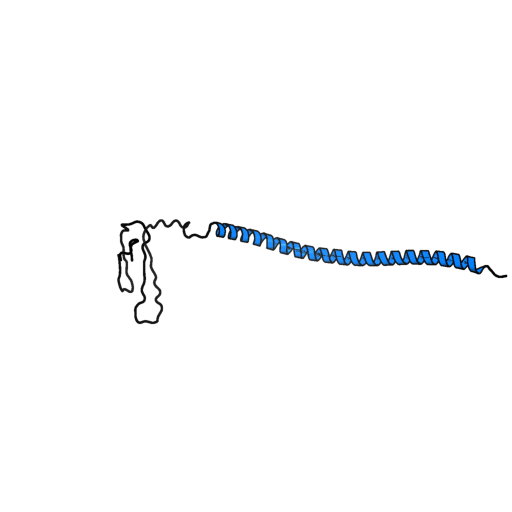 1
ATOM 953 C C . GLY A 1 117 ? 30.446 0.139 -42.212 1.00 97.81 117 GLY A C 1
ATOM 954 O O . GLY A 1 117 ? 31.163 -0.381 -43.064 1.00 97.81 117 GLY A O 1
ATOM 955 N N . GLU A 1 118 ? 30.282 1.460 -42.113 1.00 97.38 118 GLU A N 1
ATOM 956 C CA . GLU A 1 118 ? 30.947 2.444 -42.976 1.00 97.38 118 GLU A CA 1
ATOM 957 C C . GLU A 1 118 ? 32.473 2.326 -42.888 1.00 97.38 118 GLU A C 1
ATOM 959 O O . GLU A 1 118 ? 33.147 2.293 -43.914 1.00 97.38 118 GLU A O 1
ATOM 964 N N . GLY A 1 119 ? 33.034 2.173 -41.684 1.00 96.81 119 GLY A N 1
ATOM 965 C CA . GLY A 1 119 ? 34.477 1.984 -41.509 1.00 96.81 119 GLY A CA 1
ATOM 966 C C . GLY A 1 119 ? 35.005 0.723 -42.204 1.00 96.81 119 GLY A C 1
ATOM 967 O O . GLY A 1 119 ? 36.018 0.769 -42.906 1.00 96.81 119 GLY A O 1
ATOM 968 N N . ILE A 1 120 ? 34.303 -0.407 -42.067 1.00 96.75 120 ILE A N 1
ATOM 969 C CA . ILE A 1 120 ? 34.664 -1.659 -42.753 1.00 96.75 120 ILE A CA 1
ATOM 970 C C . ILE A 1 120 ? 34.532 -1.494 -44.269 1.00 96.75 120 ILE A C 1
ATOM 972 O O . ILE A 1 120 ? 35.434 -1.893 -45.011 1.00 96.75 120 ILE A O 1
ATOM 976 N N . PHE A 1 121 ? 33.433 -0.893 -44.726 1.00 96.56 121 PHE A N 1
ATOM 977 C CA . PHE A 1 121 ? 33.172 -0.653 -46.140 1.00 96.56 121 PHE A CA 1
ATOM 978 C C . PHE A 1 121 ? 34.261 0.220 -46.770 1.00 96.56 121 PHE A C 1
ATOM 980 O O . PHE A 1 121 ? 34.798 -0.144 -47.815 1.00 96.56 121 PHE A O 1
ATOM 987 N N . GLN A 1 122 ? 34.658 1.308 -46.106 1.00 94.69 122 GLN A N 1
ATOM 988 C CA . GLN A 1 122 ? 35.740 2.189 -46.551 1.00 94.69 122 GLN A CA 1
ATOM 989 C C . GLN A 1 122 ? 37.059 1.428 -46.729 1.00 94.69 122 GLN A C 1
ATOM 991 O O . GLN A 1 122 ? 37.709 1.544 -47.770 1.00 94.69 122 GLN A O 1
ATOM 996 N N . VAL A 1 123 ? 37.449 0.603 -45.751 1.00 94.25 123 VAL A N 1
ATOM 997 C CA . VAL A 1 123 ? 38.689 -0.187 -45.830 1.00 94.25 123 VAL A CA 1
ATOM 998 C C . VAL A 1 123 ? 38.613 -1.238 -46.938 1.00 94.25 123 VAL A C 1
ATOM 1000 O O . VAL A 1 123 ? 39.581 -1.419 -47.682 1.00 94.25 123 VAL A O 1
ATOM 1003 N N . TRP A 1 124 ? 37.481 -1.932 -47.069 1.00 93.88 124 TRP A N 1
ATOM 1004 C CA . TRP A 1 124 ? 37.271 -2.924 -48.124 1.00 93.88 124 TRP A CA 1
ATOM 1005 C C . TRP A 1 124 ? 37.320 -2.287 -49.516 1.00 93.88 124 TRP A C 1
ATOM 1007 O O . TRP A 1 124 ? 38.021 -2.789 -50.395 1.00 93.88 124 TRP A O 1
ATOM 1017 N N . TRP A 1 125 ? 36.641 -1.153 -49.697 1.00 92.19 125 TRP A N 1
ATOM 1018 C CA . TRP A 1 125 ? 36.614 -0.411 -50.953 1.00 92.19 125 TRP A CA 1
ATOM 1019 C C . TRP A 1 125 ? 38.010 0.053 -51.366 1.00 92.19 125 TRP A C 1
ATOM 1021 O O . TRP A 1 125 ? 38.418 -0.171 -52.505 1.00 92.19 125 TRP A O 1
ATOM 1031 N N . LEU A 1 126 ? 38.778 0.629 -50.433 1.00 90.19 126 LEU A N 1
ATOM 1032 C CA . LEU A 1 126 ? 40.162 1.032 -50.688 1.00 90.19 126 LEU A CA 1
ATOM 1033 C C . LEU A 1 126 ? 41.029 -0.168 -51.084 1.00 90.19 126 LEU A C 1
ATOM 1035 O O . LEU A 1 126 ? 41.719 -0.104 -52.100 1.00 90.19 126 LEU A O 1
ATOM 1039 N N . LYS A 1 127 ? 40.955 -1.290 -50.353 1.00 87.81 127 LYS A N 1
ATOM 1040 C CA . LYS A 1 127 ? 41.689 -2.516 -50.715 1.00 87.81 127 LYS A CA 1
ATOM 1041 C C . LYS A 1 127 ? 41.329 -2.998 -52.121 1.00 87.81 127 LYS A C 1
ATOM 1043 O O . LYS A 1 127 ? 42.226 -3.237 -52.925 1.00 87.81 127 LYS A O 1
ATOM 1048 N N . ARG A 1 128 ? 40.035 -3.067 -52.445 1.00 86.19 128 ARG A N 1
ATOM 1049 C CA . ARG A 1 128 ? 39.540 -3.497 -53.759 1.00 86.19 128 ARG A CA 1
ATOM 1050 C C . ARG A 1 128 ? 39.993 -2.559 -54.879 1.00 86.19 128 ARG A C 1
ATOM 1052 O O . ARG A 1 128 ? 40.394 -3.033 -55.938 1.00 86.19 128 ARG A O 1
ATOM 1059 N N . PHE A 1 129 ? 39.966 -1.249 -54.649 1.00 83.56 129 PHE A N 1
ATOM 1060 C CA . PHE A 1 129 ? 40.419 -0.249 -55.616 1.00 83.56 129 PHE A CA 1
ATOM 1061 C C . PHE A 1 129 ? 41.905 -0.416 -55.976 1.00 83.56 129 PHE A C 1
ATOM 1063 O O . PHE A 1 129 ? 42.263 -0.311 -57.149 1.00 83.56 129 PHE A O 1
ATOM 1070 N N . PHE A 1 130 ? 42.766 -0.727 -54.998 1.00 79.25 130 PHE A N 1
ATOM 1071 C CA . PHE A 1 130 ? 44.194 -0.974 -55.239 1.00 79.25 130 PHE A CA 1
ATOM 1072 C C . PHE A 1 130 ? 44.489 -2.369 -55.812 1.00 79.25 130 PHE A C 1
ATOM 1074 O O . PHE A 1 130 ? 45.448 -2.529 -56.565 1.00 79.25 130 PHE A O 1
ATOM 1081 N N . GLU A 1 131 ? 43.663 -3.369 -55.511 1.00 73.25 131 GLU A N 1
ATOM 1082 C CA . GLU A 1 131 ? 43.825 -4.735 -56.021 1.00 73.25 131 GLU A CA 1
ATOM 1083 C C . GLU A 1 131 ? 43.461 -4.864 -57.516 1.00 73.25 131 GLU A C 1
ATOM 1085 O O . GLU A 1 131 ? 44.050 -5.669 -58.235 1.00 73.25 131 GLU A O 1
ATOM 1090 N N . VAL A 1 132 ? 42.556 -4.023 -58.033 1.00 61.28 132 VAL A N 1
ATOM 1091 C CA . VAL A 1 132 ? 42.042 -4.092 -59.421 1.00 61.28 132 VAL A CA 1
ATOM 1092 C C . VAL A 1 132 ? 42.951 -3.387 -60.458 1.00 61.28 132 VAL A C 1
ATOM 1094 O O . VAL A 1 132 ? 42.546 -3.128 -61.586 1.00 61.28 132 VAL A O 1
ATOM 1097 N N . LYS A 1 133 ? 44.232 -3.135 -60.148 1.00 57.88 133 LYS A N 1
ATOM 1098 C CA . LYS A 1 133 ? 45.231 -2.622 -61.118 1.00 57.88 133 LYS A CA 1
ATOM 1099 C C . LYS A 1 133 ? 46.378 -3.590 -61.433 1.00 57.88 133 LYS A C 1
ATOM 1101 O O . LYS A 1 133 ? 47.486 -3.159 -61.732 1.00 57.88 133 LYS A O 1
ATOM 1106 N N . ARG A 1 134 ? 46.124 -4.900 -61.425 1.00 61.97 134 ARG A N 1
ATOM 1107 C CA . ARG A 1 134 ? 46.976 -5.871 -62.135 1.00 61.97 134 ARG A CA 1
ATOM 1108 C C . ARG A 1 134 ? 46.293 -6.305 -63.431 1.00 61.97 134 ARG A C 1
ATOM 1110 O O . ARG A 1 134 ? 45.702 -7.376 -63.500 1.00 61.97 134 ARG A O 1
ATOM 1117 N N . VAL A 1 135 ? 46.362 -5.439 -64.439 1.00 54.47 135 VAL A N 1
ATOM 1118 C CA . VAL A 1 135 ? 46.292 -5.862 -65.843 1.00 54.47 135 VAL A CA 1
ATOM 1119 C C . VAL A 1 135 ? 47.742 -6.095 -66.262 1.00 54.47 135 VAL A C 1
ATOM 1121 O O . VAL A 1 135 ? 48.582 -5.228 -66.017 1.00 54.47 135 VAL A O 1
ATOM 1124 N N . VAL A 1 136 ? 48.023 -7.307 -66.748 1.00 49.06 136 VAL A N 1
ATOM 1125 C CA . VAL A 1 136 ? 49.301 -7.701 -67.367 1.00 49.06 136 VAL A CA 1
ATOM 1126 C C . VAL A 1 136 ? 49.640 -6.829 -68.568 1.00 49.06 136 VAL A C 1
ATOM 1128 O O . VAL A 1 136 ? 48.692 -6.406 -69.265 1.00 49.06 136 VAL A O 1
#